Protein AF-A0AA38LDX0-F1 (afdb_monomer)

Radius of gyration: 11.67 Å; Cα contacts (8 Å, |Δi|>4): 44; chains: 1; bounding box: 31×19×3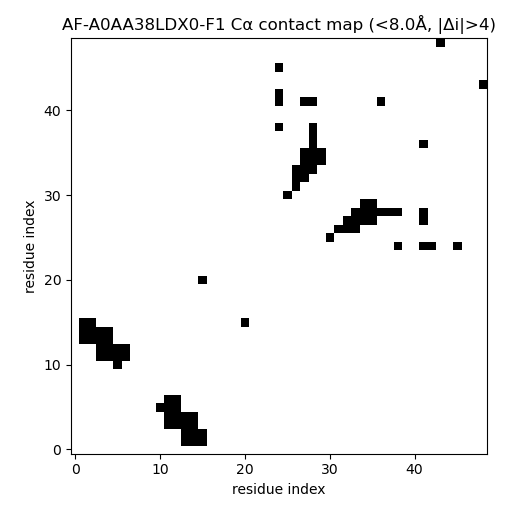0 Å

Solvent-accessible surface area (backbone atoms only — not comparable to full-atom values): 3100 Å² total; per-residue (Å²): 134,80,57,67,44,68,49,98,90,65,50,77,40,82,56,73,54,80,86,51,45,64,59,52,51,47,43,53,22,72,30,99,87,28,76,67,48,59,69,69,60,42,48,30,64,74,69,72,101

Nearest PDB structures (foldseek):
  9b45-assembly1_H  TM=4.815E-01  e=7.560E+00  Pseudomonas virus Pa193

Foldseek 3Di:
DFDWDAD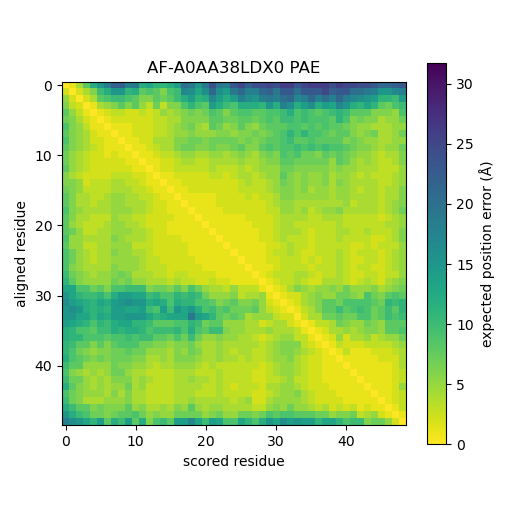PVRDTDTDDDPVVVVVQLCCQQPNPVHDVDDSVVSVCVNVVD

Secondary structure (DSSP, 8-state):
---EEEPTTS-EEE---TTTHHHHHHHHHHSTT-----HHHHHHHHHT-

Structure (mmCIF, N/CA/C/O backbone):
data_AF-A0AA38LDX0-F1
#
_entry.id   AF-A0AA38LDX0-F1
#
loop_
_atom_site.group_PDB
_atom_site.id
_atom_site.type_symbol
_atom_site.label_atom_id
_atom_site.label_alt_id
_atom_site.label_comp_id
_atom_site.label_asym_id
_atom_site.label_entity_id
_atom_site.label_seq_id
_atom_site.pdbx_PDB_ins_code
_atom_site.Cartn_x
_atom_site.Cartn_y
_atom_site.Cartn_z
_atom_site.occupancy
_atom_site.B_iso_or_equiv
_atom_site.auth_seq_id
_atom_site.auth_comp_id
_atom_site.auth_asym_id
_atom_site.auth_atom_id
_atom_site.pdbx_PDB_model_num
ATOM 1 N N . LEU A 1 1 ? -18.756 -2.093 -2.759 1.00 46.34 1 LEU A N 1
ATOM 2 C CA . LEU A 1 1 ? -18.439 -1.108 -1.700 1.00 46.34 1 LEU A CA 1
ATOM 3 C C . LEU A 1 1 ? -17.319 -1.709 -0.866 1.00 46.34 1 LEU A C 1
ATOM 5 O O . LEU A 1 1 ? -17.553 -2.727 -0.234 1.00 46.34 1 LEU A O 1
ATOM 9 N N . GLY A 1 2 ? -16.092 -1.199 -0.995 1.00 61.78 2 GLY A N 1
ATOM 10 C CA . GLY A 1 2 ? -14.930 -1.772 -0.305 1.00 61.78 2 GLY A CA 1
ATOM 11 C C . GLY A 1 2 ? -15.035 -1.572 1.205 1.00 61.78 2 GLY A C 1
ATOM 12 O O . GLY A 1 2 ? -15.420 -0.489 1.646 1.00 61.78 2 GLY A O 1
ATOM 13 N N . LEU A 1 3 ? -14.719 -2.610 1.981 1.00 68.31 3 LEU A N 1
ATOM 14 C CA . LEU A 1 3 ? -14.605 -2.504 3.434 1.00 68.31 3 LEU A CA 1
ATOM 15 C C . LEU A 1 3 ? -13.503 -1.495 3.791 1.00 68.31 3 LEU A C 1
ATOM 17 O O . LEU A 1 3 ? -12.448 -1.464 3.156 1.00 68.31 3 LEU A O 1
ATOM 21 N N . ALA A 1 4 ? -13.758 -0.664 4.799 1.00 78.62 4 ALA A N 1
ATOM 22 C CA . ALA A 1 4 ? -12.774 0.256 5.354 1.00 78.62 4 ALA A CA 1
ATOM 23 C C . ALA A 1 4 ? -12.434 -0.175 6.782 1.00 78.62 4 ALA A C 1
ATOM 25 O O . ALA A 1 4 ? -13.338 -0.418 7.584 1.00 78.62 4 ALA A O 1
ATOM 26 N N . CYS A 1 5 ? -11.146 -0.251 7.108 1.00 83.88 5 CYS A N 1
ATOM 27 C CA . CYS A 1 5 ? -10.673 -0.469 8.471 1.00 83.88 5 CYS A CA 1
ATOM 28 C C . CYS A 1 5 ? -10.172 0.847 9.059 1.00 83.88 5 CYS A C 1
ATOM 30 O O . CYS A 1 5 ? -9.584 1.672 8.365 1.00 83.88 5 CYS A O 1
ATOM 32 N N . LYS A 1 6 ? -10.417 1.063 10.351 1.00 87.62 6 LYS A N 1
ATOM 33 C CA . LYS A 1 6 ? -9.912 2.235 11.067 1.00 87.62 6 LYS A CA 1
ATOM 34 C C . LYS A 1 6 ? -8.643 1.833 11.810 1.00 87.62 6 LYS A C 1
ATOM 36 O O . LYS A 1 6 ? -8.674 0.870 12.573 1.00 87.62 6 LYS A O 1
ATOM 41 N N . ASN A 1 7 ? -7.537 2.531 11.568 1.00 84.94 7 ASN A N 1
ATOM 42 C CA . ASN A 1 7 ? -6.303 2.298 12.317 1.00 84.94 7 ASN A CA 1
ATOM 43 C C . ASN A 1 7 ? -6.405 2.901 13.744 1.00 84.94 7 ASN A C 1
ATOM 45 O O . ASN A 1 7 ? -7.358 3.637 14.026 1.00 84.94 7 ASN A O 1
ATOM 49 N N . PRO A 1 8 ? -5.445 2.626 14.650 1.00 87.25 8 PRO A N 1
ATOM 50 C CA . PRO A 1 8 ? -5.457 3.178 16.011 1.00 87.25 8 PRO A CA 1
ATOM 51 C C . PRO A 1 8 ? -5.455 4.715 16.078 1.00 87.25 8 PRO A C 1
ATOM 53 O O . PRO A 1 8 ? -5.976 5.285 17.029 1.00 87.25 8 PRO A O 1
ATOM 56 N N . GLU A 1 9 ? -4.923 5.391 15.056 1.00 88.88 9 GLU A N 1
ATOM 57 C CA . GLU A 1 9 ? -4.915 6.862 14.934 1.00 88.88 9 GLU A CA 1
ATOM 58 C C . GLU A 1 9 ? -6.253 7.427 14.429 1.00 88.88 9 GLU A C 1
ATOM 60 O O . GLU A 1 9 ? -6.439 8.638 14.321 1.00 88.88 9 GLU A O 1
ATOM 65 N N . GLY A 1 10 ? -7.201 6.558 14.088 1.00 88.00 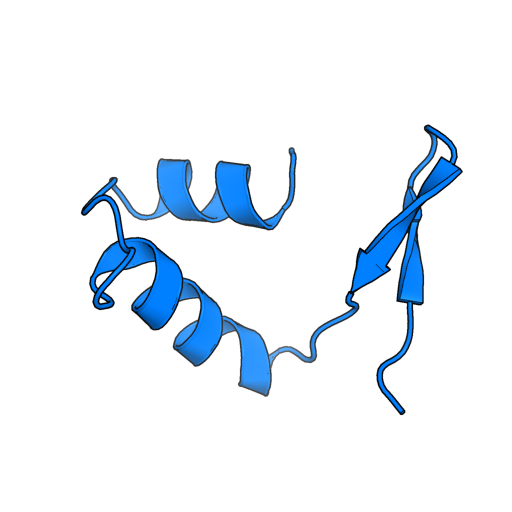10 GLY A N 1
ATOM 66 C CA . GLY A 1 10 ? -8.517 6.934 13.611 1.00 88.00 10 GLY A CA 1
ATOM 67 C C . GLY A 1 10 ? -8.621 7.201 12.107 1.00 88.00 10 GLY A C 1
ATOM 68 O O . GLY A 1 10 ? -9.679 7.641 11.651 1.00 88.00 10 GLY A O 1
ATOM 69 N N . VAL A 1 11 ? -7.581 6.905 11.328 1.00 88.50 11 VAL A N 1
ATOM 70 C CA . VAL A 1 11 ? -7.591 7.029 9.866 1.00 88.50 11 VAL A CA 1
ATOM 71 C C . VAL A 1 11 ? -8.293 5.827 9.240 1.00 88.50 11 VAL A C 1
ATOM 73 O O . VAL A 1 11 ? -8.006 4.678 9.579 1.00 88.50 11 VAL A O 1
ATOM 76 N N . LEU A 1 12 ? -9.205 6.094 8.302 1.00 89.44 12 LEU A N 1
ATOM 77 C CA . LEU A 1 12 ? -9.834 5.060 7.485 1.00 89.44 12 LEU A CA 1
ATOM 78 C C . LEU A 1 12 ? -8.867 4.603 6.390 1.00 89.44 12 LEU A C 1
ATOM 80 O O . LEU A 1 12 ? -8.403 5.401 5.576 1.00 89.44 12 LEU A O 1
ATOM 84 N N . LEU A 1 13 ? -8.584 3.308 6.371 1.00 87.25 13 LEU A N 1
ATOM 85 C CA . LEU A 1 13 ? -7.793 2.620 5.365 1.00 87.25 13 LEU A CA 1
ATOM 86 C C . LEU A 1 13 ? -8.712 1.729 4.531 1.00 87.25 13 LEU A C 1
ATOM 88 O O . LEU A 1 13 ? -9.722 1.217 5.016 1.00 87.25 13 LEU A O 1
ATOM 92 N N . LYS A 1 14 ? -8.350 1.524 3.266 1.00 87.69 14 LYS A N 1
ATOM 93 C CA . LYS A 1 14 ? -9.038 0.569 2.400 1.00 87.69 14 LYS A CA 1
ATOM 94 C C . LYS A 1 14 ? -8.611 -0.848 2.789 1.00 87.69 14 LYS A C 1
ATOM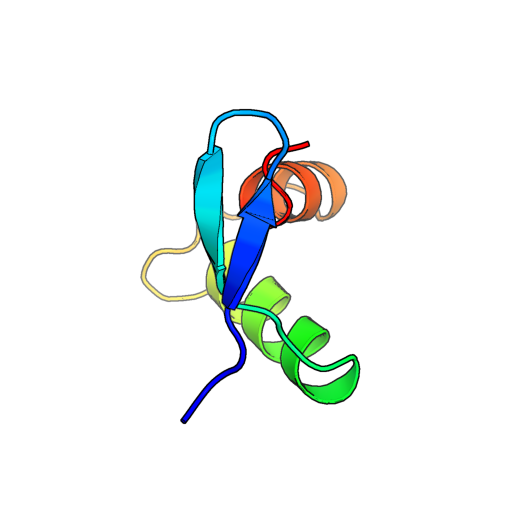 96 O O . LYS A 1 14 ? -7.428 -1.166 2.691 1.00 87.69 14 LYS A O 1
ATOM 101 N N . CYS A 1 15 ? -9.556 -1.700 3.183 1.00 87.38 15 CYS A N 1
ATOM 102 C CA . CYS A 1 15 ? -9.297 -3.134 3.259 1.00 87.38 15 CYS A CA 1
ATOM 103 C C . CYS A 1 15 ? -9.172 -3.690 1.844 1.00 87.38 15 CYS A C 1
ATOM 105 O O . CYS A 1 15 ? -9.956 -3.337 0.959 1.00 87.38 15 CYS A O 1
ATOM 107 N N . ILE A 1 16 ? -8.205 -4.577 1.658 1.00 86.44 16 ILE A N 1
ATOM 108 C CA . ILE A 1 16 ? -8.023 -5.325 0.421 1.00 86.44 16 ILE A CA 1
ATOM 109 C C . ILE A 1 16 ? -8.031 -6.811 0.743 1.00 86.44 16 ILE A C 1
ATOM 111 O O . ILE A 1 16 ? -7.649 -7.223 1.840 1.00 86.44 16 ILE A O 1
ATOM 115 N N . THR A 1 17 ? -8.499 -7.599 -0.208 1.00 87.88 17 THR A N 1
ATOM 116 C CA . THR A 1 17 ? -8.397 -9.058 -0.175 1.00 87.88 17 THR A CA 1
ATOM 117 C C . THR A 1 17 ? -6.972 -9.507 -0.496 1.00 87.88 17 THR A C 1
ATOM 119 O O . THR A 1 17 ? -6.178 -8.745 -1.055 1.00 87.88 17 THR A O 1
ATOM 122 N N . GLU A 1 18 ? -6.644 -10.753 -0.150 1.00 86.94 18 GLU A N 1
ATOM 123 C CA . GLU A 1 18 ? -5.346 -11.346 -0.493 1.00 86.94 18 GLU A CA 1
ATOM 124 C C . GLU A 1 18 ? -5.126 -11.362 -2.016 1.00 86.94 18 GLU A C 1
ATOM 126 O O . GLU A 1 18 ? -4.040 -11.023 -2.478 1.00 86.94 18 GLU A O 1
ATOM 131 N N . ASP A 1 19 ? -6.180 -11.614 -2.799 1.00 91.12 19 ASP A N 1
ATOM 132 C CA . ASP A 1 19 ? -6.142 -11.605 -4.267 1.00 91.12 19 ASP A CA 1
ATOM 133 C C . ASP A 1 19 ? -5.890 -10.212 -4.875 1.00 91.12 19 ASP A C 1
ATOM 135 O O . ASP A 1 19 ? -5.311 -10.084 -5.955 1.00 91.12 19 ASP A O 1
ATOM 139 N N . GLU A 1 20 ? -6.305 -9.138 -4.196 1.00 89.38 20 GLU A N 1
ATOM 140 C CA . GLU A 1 20 ? -6.070 -7.759 -4.648 1.00 89.38 20 GLU A CA 1
ATOM 141 C C . GLU A 1 20 ? -4.634 -7.285 -4.371 1.00 89.38 20 GLU A C 1
ATOM 143 O O . GLU A 1 20 ? -4.130 -6.393 -5.066 1.00 89.38 20 GLU A O 1
ATOM 148 N N . ALA A 1 21 ? -3.963 -7.864 -3.371 1.00 87.12 21 ALA A N 1
ATOM 149 C CA . ALA A 1 21 ? -2.664 -7.395 -2.897 1.00 87.12 21 ALA A CA 1
ATOM 150 C C . ALA A 1 21 ? -1.544 -7.446 -3.960 1.00 87.12 21 ALA A C 1
ATOM 152 O O . ALA A 1 21 ? -0.841 -6.439 -4.095 1.00 87.12 21 ALA A O 1
ATOM 153 N N . PRO A 1 22 ? -1.372 -8.519 -4.765 1.00 88.38 22 PRO A N 1
ATOM 154 C CA . PRO A 1 22 ? -0.310 -8.589 -5.769 1.00 88.38 22 PRO A CA 1
ATOM 155 C C . PRO A 1 22 ? -0.401 -7.478 -6.816 1.00 88.38 22 PRO A C 1
ATOM 157 O O . PRO A 1 22 ? 0.606 -6.848 -7.142 1.00 88.38 22 PRO A O 1
ATOM 160 N N . LYS A 1 23 ? -1.615 -7.198 -7.308 1.00 88.62 23 LYS A N 1
ATOM 161 C CA . LYS A 1 23 ? -1.846 -6.135 -8.291 1.00 88.62 23 LYS A CA 1
ATOM 162 C C . LYS A 1 23 ? -1.507 -4.769 -7.705 1.00 88.62 23 LYS A C 1
ATOM 164 O O . LYS A 1 23 ? -0.810 -3.985 -8.337 1.00 88.62 23 LYS A O 1
ATOM 169 N N . LEU A 1 24 ? -1.949 -4.513 -6.475 1.00 88.56 24 LEU A N 1
ATOM 170 C CA . LEU A 1 24 ? -1.695 -3.246 -5.801 1.00 88.56 24 LEU A CA 1
ATOM 171 C C . LEU A 1 24 ? -0.190 -3.036 -5.579 1.00 88.56 24 LEU A C 1
ATOM 173 O O . LEU A 1 24 ? 0.342 -1.977 -5.892 1.00 88.56 24 LEU A O 1
ATOM 177 N N . ILE A 1 25 ? 0.529 -4.064 -5.124 1.00 87.44 25 ILE A N 1
ATOM 178 C CA . ILE A 1 25 ? 1.989 -4.002 -4.971 1.00 87.44 25 ILE A CA 1
ATOM 179 C C . ILE A 1 25 ? 2.674 -3.717 -6.314 1.00 87.44 25 ILE A C 1
ATOM 181 O O . ILE A 1 25 ? 3.569 -2.873 -6.356 1.00 87.44 25 ILE A O 1
ATOM 185 N N . ALA A 1 26 ? 2.255 -4.370 -7.401 1.00 87.06 26 ALA A N 1
ATOM 186 C CA . ALA A 1 26 ? 2.813 -4.134 -8.732 1.00 87.06 26 ALA A CA 1
ATOM 187 C C . ALA A 1 26 ? 2.584 -2.688 -9.207 1.00 87.06 26 ALA A C 1
ATOM 189 O O . ALA A 1 26 ? 3.531 -2.039 -9.658 1.00 87.06 26 ALA A O 1
ATOM 190 N N . ASP A 1 27 ? 1.373 -2.158 -9.022 1.00 87.81 27 ASP A N 1
ATOM 191 C CA . ASP A 1 27 ? 1.012 -0.788 -9.398 1.00 87.81 27 ASP A CA 1
ATOM 192 C C . ASP A 1 27 ? 1.838 0.255 -8.619 1.00 87.81 27 ASP A C 1
ATOM 194 O O . ASP A 1 27 ? 2.331 1.225 -9.196 1.00 87.81 27 ASP A O 1
ATOM 198 N N . PHE A 1 28 ? 2.054 0.047 -7.316 1.00 85.62 28 PHE A N 1
ATOM 199 C CA . PHE A 1 28 ? 2.856 0.955 -6.483 1.00 85.62 28 PHE A CA 1
ATOM 200 C C . PHE A 1 28 ? 4.372 0.783 -6.663 1.00 85.62 28 PHE A C 1
ATOM 202 O O . PHE A 1 28 ? 5.135 1.724 -6.422 1.00 85.62 28 PHE A O 1
ATOM 209 N N . HIS A 1 29 ? 4.825 -0.402 -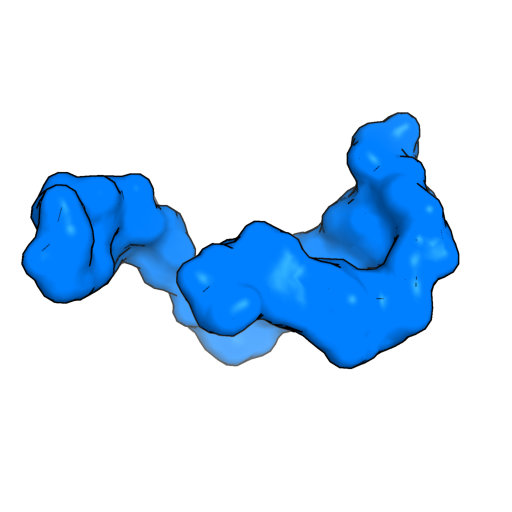7.074 1.00 87.62 29 HIS A N 1
ATOM 210 C CA . HIS A 1 29 ? 6.234 -0.661 -7.348 1.00 87.62 29 HIS A CA 1
ATOM 211 C C . HIS A 1 29 ? 6.651 -0.104 -8.711 1.00 87.62 29 HIS A C 1
ATOM 213 O O . HIS A 1 29 ? 7.561 0.719 -8.770 1.00 87.62 29 HIS A O 1
ATOM 219 N N . GLY A 1 30 ? 5.991 -0.539 -9.785 1.00 85.19 30 GLY A N 1
ATOM 220 C CA . GLY A 1 30 ? 6.401 -0.278 -11.169 1.00 85.19 30 GLY A CA 1
ATOM 221 C C . GLY A 1 30 ? 5.320 0.338 -12.055 1.00 85.19 30 GLY A C 1
ATO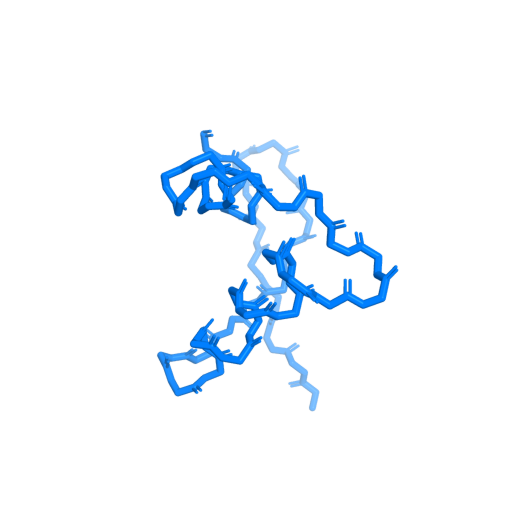M 222 O O . GLY A 1 30 ? 5.515 0.432 -13.264 1.00 85.19 30 GLY A O 1
ATOM 223 N N . GLY A 1 31 ? 4.173 0.733 -11.496 1.00 78.19 31 GLY A N 1
ATOM 224 C CA . GLY A 1 31 ? 3.133 1.428 -12.253 1.00 78.19 31 GLY A CA 1
ATOM 225 C C . GLY A 1 31 ? 3.536 2.852 -12.650 1.00 78.19 31 GLY A C 1
ATOM 226 O O . GLY A 1 31 ? 4.594 3.354 -12.283 1.00 78.19 31 GLY A O 1
ATOM 227 N N . VAL A 1 32 ? 2.651 3.544 -13.374 1.00 73.19 32 VAL A N 1
ATOM 228 C CA . VAL A 1 32 ? 2.895 4.903 -13.913 1.00 73.19 32 VAL A CA 1
ATOM 229 C C . VAL A 1 32 ? 3.228 5.932 -12.821 1.00 73.19 32 VAL A C 1
ATOM 231 O O . VAL A 1 32 ? 3.964 6.883 -13.066 1.00 73.19 32 VAL A O 1
ATOM 234 N N . CYS A 1 33 ? 2.717 5.725 -11.604 1.00 70.19 33 CYS A N 1
ATOM 235 C CA . CYS A 1 33 ? 3.035 6.529 -10.419 1.00 70.19 33 CYS A CA 1
ATOM 236 C C . CYS A 1 33 ? 3.932 5.781 -9.411 1.00 70.19 33 CYS A C 1
ATOM 238 O O . CYS A 1 33 ? 4.066 6.213 -8.265 1.00 70.19 33 CYS A O 1
ATOM 240 N N . GLY A 1 34 ? 4.493 4.637 -9.806 1.00 72.31 34 GLY A N 1
ATOM 241 C CA . GLY A 1 34 ? 5.346 3.796 -8.978 1.00 72.31 34 GLY A CA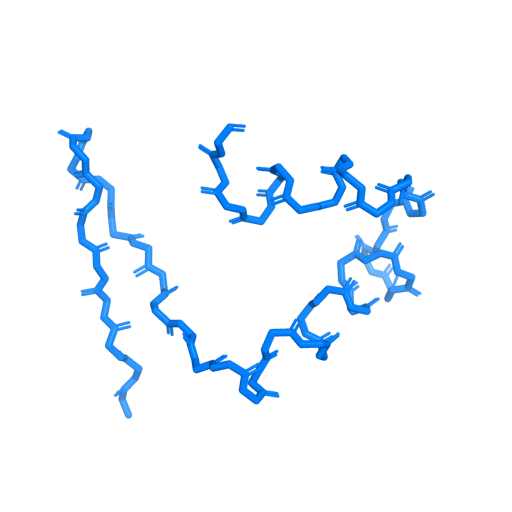 1
ATOM 242 C C . GLY A 1 34 ? 6.725 4.415 -8.765 1.00 72.31 34 GLY A C 1
ATOM 243 O O . GLY A 1 34 ? 7.229 5.172 -9.592 1.00 72.31 34 GLY A O 1
ATOM 244 N N . GLY A 1 35 ? 7.340 4.107 -7.625 1.00 79.12 35 GLY A N 1
ATOM 245 C CA . GLY A 1 35 ? 8.652 4.658 -7.265 1.00 79.12 35 GLY A CA 1
ATOM 246 C C . GLY A 1 35 ? 9.833 3.707 -7.456 1.00 79.12 35 GLY A C 1
ATOM 247 O O . GLY A 1 35 ? 10.935 4.049 -7.038 1.00 79.12 35 GLY A O 1
ATOM 248 N N . HIS A 1 36 ? 9.613 2.508 -8.011 1.00 83.88 36 HIS A N 1
ATOM 249 C CA . HIS A 1 36 ? 10.603 1.429 -8.160 1.00 83.88 36 HIS A CA 1
ATOM 250 C C . HIS A 1 36 ? 11.359 1.078 -6.868 1.00 83.88 36 HIS A C 1
ATOM 252 O O . HIS A 1 36 ? 12.510 0.644 -6.886 1.00 83.88 36 HIS A O 1
ATOM 258 N N . PHE A 1 37 ? 10.715 1.240 -5.711 1.00 84.00 37 PHE A N 1
ATOM 259 C CA . PHE A 1 37 ? 11.324 0.885 -4.433 1.00 84.00 37 PHE A CA 1
ATOM 260 C C . PHE A 1 37 ? 11.390 -0.631 -4.257 1.00 84.00 37 PHE A C 1
ATOM 262 O O . PHE A 1 37 ? 10.482 -1.344 -4.680 1.00 84.00 37 PHE A O 1
ATOM 269 N N . ALA A 1 38 ? 12.404 -1.130 -3.547 1.00 85.25 38 ALA A N 1
ATOM 270 C CA . ALA A 1 38 ? 12.463 -2.537 -3.151 1.00 85.25 38 ALA A CA 1
ATOM 271 C C . ALA A 1 38 ? 11.144 -2.996 -2.496 1.00 85.25 38 ALA A C 1
ATOM 273 O O . ALA A 1 38 ? 10.498 -2.223 -1.784 1.00 85.25 38 ALA A O 1
ATOM 274 N N . GLY A 1 39 ? 10.759 -4.262 -2.697 1.00 82.25 39 GLY A N 1
ATOM 275 C CA . GLY A 1 39 ? 9.448 -4.785 -2.282 1.00 82.25 39 GLY A CA 1
ATOM 276 C C . GLY A 1 39 ? 9.087 -4.497 -0.819 1.00 82.25 39 GLY A C 1
ATOM 277 O O . GLY A 1 39 ? 7.967 -4.085 -0.535 1.00 82.25 39 GLY A O 1
ATOM 278 N N . ARG A 1 40 ? 10.059 -4.589 0.100 1.00 84.06 40 ARG A N 1
ATOM 279 C CA . ARG A 1 40 ? 9.872 -4.239 1.520 1.00 84.06 40 A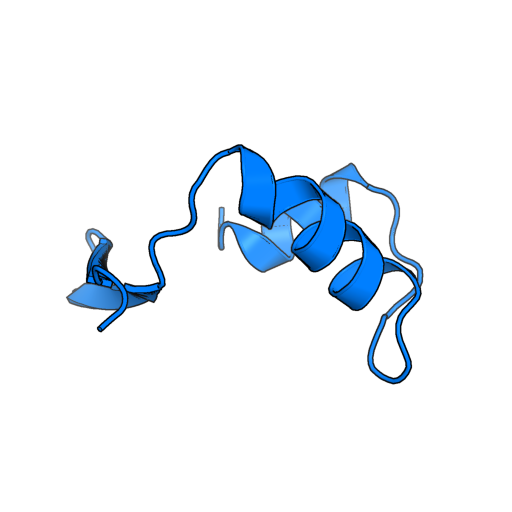RG A CA 1
ATOM 280 C C . ARG A 1 40 ? 9.485 -2.772 1.731 1.00 84.06 40 ARG A C 1
ATOM 282 O O . ARG A 1 40 ? 8.589 -2.486 2.516 1.00 84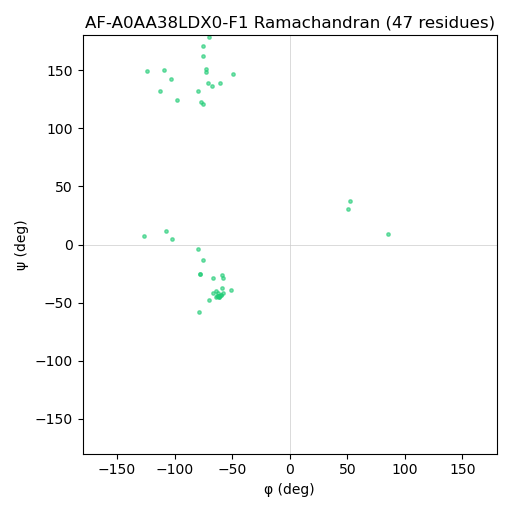.06 40 ARG A O 1
ATOM 289 N N . VAL A 1 41 ? 10.150 -1.847 1.039 1.00 86.31 41 VAL A N 1
ATOM 290 C CA . VAL A 1 41 ? 9.860 -0.407 1.135 1.00 86.31 41 VAL A CA 1
ATOM 291 C C . VAL A 1 41 ? 8.473 -0.115 0.569 1.00 86.31 41 VAL A C 1
ATOM 293 O O . VAL A 1 41 ? 7.706 0.633 1.170 1.00 86.31 41 VAL A O 1
ATOM 296 N N . THR A 1 42 ? 8.127 -0.742 -0.555 1.00 88.25 42 THR A N 1
ATOM 297 C CA . THR A 1 42 ? 6.794 -0.630 -1.158 1.00 88.25 42 THR A CA 1
ATOM 298 C C . THR A 1 42 ? 5.708 -1.152 -0.212 1.00 88.25 42 THR A C 1
ATOM 300 O O . THR A 1 42 ? 4.719 -0.461 0.016 1.00 88.25 42 THR A O 1
ATOM 303 N N . ALA A 1 43 ? 5.919 -2.312 0.417 1.00 84.44 43 ALA A N 1
ATOM 304 C CA . ALA A 1 43 ? 4.982 -2.888 1.381 1.00 84.44 43 ALA A CA 1
ATOM 305 C C . ALA A 1 43 ? 4.772 -1.987 2.610 1.00 84.44 43 ALA A C 1
ATOM 307 O O . ALA A 1 43 ? 3.629 -1.732 2.977 1.00 84.44 43 ALA A O 1
ATOM 308 N N . HIS A 1 44 ? 5.842 -1.438 3.197 1.00 84.81 44 HIS A N 1
ATOM 309 C CA . HIS A 1 44 ? 5.735 -0.478 4.306 1.00 84.81 44 HIS A CA 1
ATOM 310 C C . HIS A 1 44 ? 4.915 0.761 3.920 1.00 84.81 44 HIS A C 1
ATOM 312 O O . HIS A 1 44 ? 4.051 1.199 4.677 1.00 84.81 44 HIS A O 1
ATOM 318 N N . LYS A 1 45 ? 5.121 1.295 2.707 1.00 84.44 45 LYS A N 1
ATOM 319 C CA . LYS A 1 45 ? 4.345 2.439 2.205 1.00 84.44 45 LYS A CA 1
ATOM 320 C C . LYS A 1 45 ? 2.857 2.120 2.038 1.00 84.44 45 LYS A C 1
ATOM 322 O O . LYS A 1 45 ? 2.031 2.967 2.363 1.00 84.44 45 LYS A O 1
ATOM 327 N N . ILE A 1 46 ? 2.521 0.923 1.555 1.00 84.81 46 ILE A N 1
ATOM 328 C CA . ILE A 1 46 ? 1.129 0.476 1.374 1.00 84.81 46 ILE A CA 1
ATOM 329 C C . ILE A 1 46 ? 0.454 0.233 2.728 1.00 84.81 46 ILE A C 1
ATOM 331 O O . ILE A 1 46 ? -0.651 0.715 2.964 1.00 84.81 46 ILE A O 1
ATOM 335 N N . LEU A 1 47 ? 1.124 -0.495 3.622 1.00 79.12 47 LEU A N 1
ATOM 336 C CA . LEU A 1 47 ? 0.587 -0.868 4.932 1.00 79.12 47 LEU A CA 1
ATOM 337 C C . LEU A 1 47 ? 0.593 0.291 5.932 1.00 79.12 47 LEU A C 1
ATOM 339 O O . LEU A 1 47 ? -0.067 0.200 6.963 1.00 79.12 47 LEU A O 1
ATOM 343 N N . ARG A 1 48 ? 1.316 1.376 5.619 1.00 74.75 48 ARG A N 1
ATOM 344 C CA . ARG A 1 48 ? 1.570 2.504 6.526 1.00 74.75 48 ARG A CA 1
ATOM 345 C C . ARG A 1 48 ? 2.140 2.033 7.875 1.00 74.75 48 ARG A C 1
ATOM 347 O O . ARG A 1 48 ? 1.770 2.573 8.913 1.00 74.75 48 ARG A O 1
ATOM 354 N N . ALA A 1 49 ? 3.000 1.013 7.821 1.00 59.19 49 ALA A N 1
ATOM 355 C CA . ALA A 1 49 ? 3.656 0.358 8.955 1.00 59.19 49 ALA A CA 1
ATOM 356 C C . ALA A 1 49 ? 5.135 0.749 9.065 1.00 59.19 49 ALA A C 1
ATOM 358 O O . ALA A 1 49 ? 5.708 1.210 8.048 1.00 59.19 49 ALA A O 1
#

Organism: Taxus chinensis (NCBI:txid29808)

Mean predicted aligned error: 5.58 Å

pLDDT: mean 82.65, std 8.73, range [46.34, 91.12]

Sequence (49 aa):
LGLACKNPEGVLLKCITEDEAPKLIADFHGGVCGGHFAGRVTAHKILRA